Protein AF-A0A7C4EDQ5-F1 (afdb_monomer_lite)

Structure (mmCIF, N/CA/C/O bac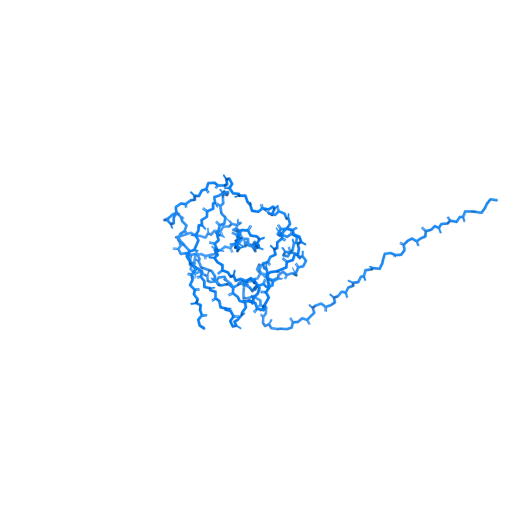kbone):
data_AF-A0A7C4EDQ5-F1
#
_entry.id   AF-A0A7C4EDQ5-F1
#
loop_
_atom_site.group_PDB
_atom_site.id
_atom_site.type_symbol
_atom_site.label_atom_id
_atom_site.label_alt_id
_atom_site.label_comp_id
_atom_site.label_asym_id
_atom_site.label_entity_id
_atom_site.label_seq_id
_atom_site.pdbx_PDB_ins_code
_atom_site.Cartn_x
_atom_site.Cartn_y
_atom_site.Cartn_z
_atom_site.occupancy
_atom_site.B_iso_or_equiv
_atom_site.auth_seq_id
_atom_site.auth_comp_id
_atom_site.auth_asym_id
_atom_site.auth_atom_id
_atom_site.pdbx_PDB_model_num
ATOM 1 N N . MET A 1 1 ? -18.957 -21.043 -56.403 1.00 41.88 1 MET A N 1
ATOM 2 C CA . MET A 1 1 ? -18.730 -20.096 -55.289 1.00 41.88 1 MET A CA 1
ATOM 3 C C . MET A 1 1 ? -18.478 -20.909 -54.030 1.00 41.88 1 MET A C 1
ATOM 5 O O . MET A 1 1 ? -19.395 -21.561 -53.557 1.00 41.88 1 MET A O 1
ATOM 9 N N . ARG A 1 2 ? -17.221 -20.989 -53.580 1.00 41.19 2 ARG A N 1
ATOM 10 C CA . ARG A 1 2 ? -16.815 -21.744 -52.385 1.00 41.19 2 ARG A CA 1
ATOM 11 C C . ARG A 1 2 ? -16.565 -20.753 -51.249 1.00 41.19 2 ARG A C 1
ATOM 13 O O . ARG A 1 2 ? -15.729 -19.868 -51.384 1.00 41.19 2 ARG A O 1
ATOM 20 N N . THR A 1 3 ? -17.320 -20.901 -50.172 1.00 45.12 3 THR A N 1
ATOM 21 C CA . THR A 1 3 ? -17.143 -20.245 -48.874 1.00 45.12 3 THR A CA 1
ATOM 22 C C . THR A 1 3 ? -15.821 -20.683 -48.237 1.00 45.12 3 THR A C 1
ATOM 24 O O . THR A 1 3 ? -15.595 -21.879 -48.070 1.00 45.12 3 THR A O 1
ATOM 27 N N . MET A 1 4 ? -14.956 -19.733 -47.866 1.00 43.44 4 MET A N 1
ATOM 28 C CA . MET A 1 4 ? -13.795 -19.980 -47.001 1.00 43.44 4 MET A CA 1
ATOM 29 C C . MET A 1 4 ? -13.993 -19.258 -45.670 1.00 43.44 4 MET A C 1
ATOM 31 O O . MET A 1 4 ? -13.943 -18.033 -45.597 1.00 43.44 4 MET A O 1
ATOM 35 N N . SER A 1 5 ? -14.227 -20.048 -44.625 1.00 42.19 5 SER A N 1
ATOM 36 C CA . SER A 1 5 ? -14.202 -19.628 -43.227 1.00 42.19 5 SER A CA 1
ATOM 37 C C . SER A 1 5 ? -12.750 -19.471 -42.770 1.00 42.19 5 SER A C 1
ATOM 39 O O . SER A 1 5 ? -11.972 -20.419 -42.865 1.00 42.19 5 SER A O 1
ATOM 41 N N . VAL A 1 6 ? -12.386 -18.299 -42.248 1.00 49.91 6 VAL A N 1
ATOM 42 C CA . VAL A 1 6 ? -11.109 -18.077 -41.554 1.00 49.91 6 VAL A CA 1
ATOM 43 C C . VAL A 1 6 ? -11.364 -18.237 -40.058 1.00 49.91 6 VAL A C 1
ATOM 45 O O . VAL A 1 6 ? -11.941 -17.361 -39.419 1.00 49.91 6 VAL A O 1
ATOM 48 N N . ALA A 1 7 ? -10.972 -19.385 -39.506 1.00 46.25 7 ALA A N 1
ATOM 49 C CA . ALA A 1 7 ? -10.945 -19.620 -38.069 1.00 46.25 7 ALA A CA 1
ATOM 50 C C . ALA A 1 7 ? -9.629 -19.061 -37.504 1.00 46.25 7 ALA A C 1
ATOM 52 O O . ALA A 1 7 ? -8.556 -19.613 -37.749 1.00 46.25 7 ALA A O 1
ATOM 53 N N . LEU A 1 8 ? -9.707 -17.943 -36.779 1.00 47.91 8 LEU A N 1
ATOM 54 C CA . LEU A 1 8 ? -8.567 -17.351 -36.084 1.00 47.91 8 LEU A CA 1
ATOM 55 C C . LEU A 1 8 ? -8.406 -18.046 -34.723 1.00 47.91 8 LEU A C 1
ATOM 57 O O . LEU A 1 8 ? -9.202 -17.851 -33.807 1.00 47.91 8 LEU A O 1
ATOM 61 N N . CYS A 1 9 ? -7.392 -18.904 -34.625 1.00 39.03 9 CYS A N 1
ATOM 62 C CA . CYS A 1 9 ? -7.030 -19.649 -33.423 1.00 39.03 9 CYS A CA 1
ATOM 63 C C . CYS A 1 9 ? -6.378 -18.701 -32.399 1.00 39.03 9 CYS A C 1
ATOM 65 O O . CYS A 1 9 ? -5.233 -18.285 -32.571 1.00 39.03 9 CYS A O 1
ATOM 67 N N . THR A 1 10 ? -7.089 -18.345 -31.330 1.00 45.88 10 THR A N 1
ATOM 68 C CA . THR A 1 10 ? -6.519 -17.639 -30.172 1.00 45.88 10 THR A CA 1
ATOM 69 C C . THR A 1 10 ? -5.666 -18.596 -29.341 1.00 45.88 10 THR A C 1
ATOM 71 O O . THR A 1 10 ? -6.194 -19.462 -28.644 1.00 45.88 10 THR A O 1
ATOM 74 N N . LEU A 1 11 ? -4.341 -18.429 -29.396 1.00 44.16 11 LEU A N 1
ATOM 75 C CA . LEU A 1 11 ? -3.397 -19.083 -28.490 1.00 44.16 11 LEU A CA 1
ATOM 76 C C . LEU A 1 11 ? -3.549 -18.491 -27.079 1.00 44.16 11 LEU A C 1
ATOM 78 O O . LEU A 1 11 ? -3.069 -17.395 -26.794 1.00 44.16 11 LEU A O 1
ATOM 82 N N . ALA A 1 12 ? -4.213 -19.221 -26.186 1.00 42.25 12 ALA A N 1
ATOM 83 C CA . ALA A 1 12 ? -4.166 -18.950 -24.756 1.00 42.25 12 ALA A CA 1
ATOM 84 C C . ALA A 1 12 ? -2.866 -19.538 -24.187 1.00 42.25 12 ALA A C 1
ATOM 86 O O . ALA A 1 12 ? -2.743 -20.747 -23.991 1.00 42.25 12 ALA A O 1
ATOM 87 N N . VAL A 1 13 ? -1.875 -18.680 -23.943 1.00 44.19 13 VAL A N 1
ATOM 88 C CA . VAL A 1 13 ? -0.667 -19.046 -23.196 1.00 44.19 13 VAL A CA 1
ATOM 89 C C . VAL A 1 13 ? -1.032 -19.093 -21.712 1.00 44.19 13 VAL A C 1
ATOM 91 O O . VAL A 1 13 ? -1.022 -18.081 -21.016 1.00 44.19 13 VAL A O 1
ATOM 94 N N . SER A 1 14 ? -1.381 -20.278 -21.220 1.00 42.75 14 SER A N 1
ATOM 95 C CA . SER A 1 14 ? -1.562 -20.529 -19.789 1.00 42.75 14 SER A CA 1
ATOM 96 C C . SER A 1 14 ? -0.193 -20.718 -19.136 1.00 42.75 14 SER A C 1
ATOM 98 O O . SER A 1 14 ? 0.314 -21.836 -19.051 1.00 42.75 14 SER A O 1
ATOM 100 N N . ILE A 1 15 ? 0.427 -19.628 -18.679 1.00 48.28 15 ILE A N 1
ATOM 101 C CA . ILE A 1 15 ? 1.591 -19.719 -17.791 1.00 48.28 15 ILE A CA 1
ATOM 102 C C . ILE A 1 15 ? 1.092 -20.197 -16.423 1.00 48.28 15 ILE A C 1
ATOM 104 O O . ILE A 1 15 ? 0.457 -19.456 -15.673 1.00 48.28 15 ILE A O 1
ATOM 108 N N . LEU A 1 16 ? 1.380 -21.460 -16.106 1.00 44.03 16 LEU A N 1
ATOM 109 C CA . LEU A 1 16 ? 1.332 -21.993 -14.748 1.00 44.03 16 LEU A CA 1
ATOM 110 C C . LEU A 1 16 ? 2.365 -21.256 -13.887 1.00 44.03 16 LEU A C 1
ATOM 112 O O . LEU A 1 16 ? 3.544 -21.597 -13.887 1.00 44.03 16 LEU A O 1
ATOM 116 N N . ALA A 1 17 ? 1.919 -20.273 -13.110 1.00 43.31 17 ALA A N 1
ATOM 117 C CA . ALA A 1 17 ? 2.673 -19.783 -11.964 1.00 43.31 17 ALA A CA 1
ATOM 118 C C . ALA A 1 17 ? 2.242 -20.568 -10.715 1.00 43.31 17 ALA A C 1
ATOM 120 O O . ALA A 1 17 ? 1.465 -20.090 -9.893 1.00 43.31 17 ALA A O 1
ATOM 121 N N . MET A 1 18 ? 2.737 -21.802 -10.578 1.00 49.88 18 MET A N 1
ATOM 122 C CA . MET A 1 18 ? 2.942 -22.381 -9.250 1.00 49.88 18 MET A CA 1
ATOM 123 C C . MET A 1 18 ? 4.356 -22.011 -8.815 1.00 49.88 18 MET A C 1
ATOM 125 O O . MET A 1 18 ? 5.326 -22.633 -9.239 1.00 49.88 18 MET A O 1
ATOM 129 N N . GLN A 1 19 ? 4.479 -20.980 -7.983 1.00 46.66 19 GLN A N 1
ATOM 130 C CA . GLN A 1 19 ? 5.692 -20.745 -7.208 1.00 46.66 19 GLN A CA 1
ATOM 131 C C . GLN A 1 19 ? 5.327 -20.758 -5.729 1.00 46.66 19 GLN A C 1
ATOM 133 O O . GLN A 1 19 ? 4.460 -20.016 -5.274 1.00 46.66 19 GLN A O 1
ATOM 138 N N . GLY A 1 20 ? 5.956 -21.691 -5.019 1.00 43.91 20 GLY A N 1
ATOM 139 C CA . GLY A 1 20 ? 5.785 -21.918 -3.597 1.00 43.91 20 GLY A CA 1
ATOM 140 C C . GLY A 1 20 ? 6.403 -20.831 -2.720 1.00 43.91 20 GLY A C 1
ATOM 141 O O . GLY A 1 20 ? 7.208 -20.007 -3.147 1.00 43.91 20 GLY A O 1
ATOM 142 N N . GLY A 1 21 ? 6.001 -20.899 -1.456 1.00 45.50 21 GLY A N 1
ATOM 143 C CA . GLY A 1 21 ? 6.271 -19.942 -0.391 1.00 45.50 21 GLY A CA 1
ATOM 144 C C . GLY A 1 21 ? 4.938 -19.690 0.300 1.00 45.50 21 GLY A C 1
ATOM 145 O O . GLY A 1 21 ? 3.985 -19.332 -0.379 1.00 45.50 21 GLY A O 1
ATOM 146 N N . CYS A 1 22 ? 4.826 -19.999 1.595 1.00 58.59 22 CYS A N 1
ATOM 147 C CA . CYS A 1 22 ? 3.570 -19.989 2.354 1.00 58.59 22 CYS A CA 1
ATOM 148 C C . CYS A 1 22 ? 2.616 -18.871 1.908 1.00 58.59 22 CYS A C 1
ATOM 150 O O . CYS A 1 22 ? 3.022 -17.709 1.851 1.00 58.59 22 CYS A O 1
ATOM 152 N N . ALA A 1 23 ? 1.366 -19.232 1.593 1.00 81.06 23 ALA A N 1
ATOM 153 C CA . ALA A 1 23 ? 0.352 -18.281 1.147 1.00 81.06 23 ALA A CA 1
ATOM 154 C C . ALA A 1 23 ? 0.309 -17.056 2.073 1.00 81.06 23 ALA A C 1
ATOM 156 O O . ALA A 1 23 ? 0.500 -17.200 3.286 1.00 81.06 23 ALA A O 1
ATOM 157 N N . ASN A 1 24 ? 0.046 -15.868 1.512 1.00 88.12 24 ASN A N 1
ATOM 158 C CA . ASN A 1 24 ? -0.057 -14.641 2.303 1.00 88.12 24 ASN A CA 1
ATOM 159 C C . ASN A 1 24 ? -0.972 -14.896 3.521 1.00 88.12 24 ASN A C 1
ATOM 161 O O . ASN A 1 24 ? -2.056 -15.470 3.345 1.00 88.12 24 ASN A O 1
ATOM 165 N N . PRO A 1 25 ? -0.549 -14.562 4.757 1.00 89.44 25 PRO A N 1
ATOM 166 C CA . PRO A 1 25 ? -1.379 -14.786 5.938 1.00 89.44 25 PRO A CA 1
ATOM 167 C C . PRO A 1 25 ? -2.750 -14.117 5.800 1.00 89.44 25 PRO A C 1
ATOM 169 O O . PRO A 1 25 ? -3.745 -14.693 6.235 1.00 89.44 25 PRO A O 1
ATOM 172 N N . ASP A 1 26 ? -2.816 -12.978 5.110 1.00 91.50 26 ASP A N 1
ATOM 173 C CA . ASP A 1 26 ? -4.068 -12.344 4.728 1.00 91.50 26 ASP A CA 1
ATOM 174 C C . ASP A 1 26 ? -4.709 -13.066 3.533 1.00 91.50 26 ASP A C 1
ATOM 176 O O . ASP A 1 26 ? -4.146 -13.123 2.436 1.00 91.50 26 ASP A O 1
ATOM 180 N N . ARG A 1 27 ? -5.911 -13.613 3.748 1.00 92.12 27 ARG A N 1
ATOM 181 C CA . ARG A 1 27 ? -6.677 -14.329 2.722 1.00 92.12 27 ARG A CA 1
ATOM 182 C C . ARG A 1 27 ? -7.057 -13.425 1.548 1.00 92.12 27 ARG A C 1
ATOM 184 O O . ARG A 1 27 ? -7.027 -13.901 0.416 1.00 92.12 27 ARG A O 1
ATOM 191 N N . GLU A 1 28 ? -7.338 -12.150 1.797 1.00 92.06 28 GLU A N 1
ATOM 192 C CA . GLU A 1 28 ? -7.727 -11.175 0.767 1.00 92.06 28 GLU A CA 1
ATOM 193 C C . GLU A 1 28 ? -6.555 -10.799 -0.156 1.00 92.06 28 GLU A C 1
ATOM 195 O O . GLU A 1 28 ? -6.741 -10.232 -1.234 1.00 92.06 28 GLU A O 1
ATOM 200 N N . LEU A 1 29 ? -5.329 -11.151 0.244 1.00 93.31 29 LEU A N 1
ATOM 201 C CA . LEU A 1 29 ? -4.106 -10.967 -0.536 1.00 93.31 29 LEU A CA 1
ATOM 202 C C . LEU A 1 29 ?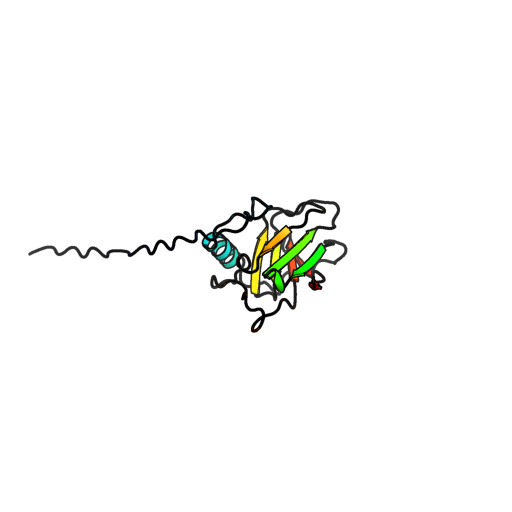 -3.607 -12.251 -1.203 1.00 93.31 29 LEU A C 1
ATOM 204 O O . LEU A 1 29 ? -2.543 -12.249 -1.819 1.00 93.31 29 LEU A O 1
ATOM 208 N N . ARG A 1 30 ? -4.372 -13.346 -1.151 1.00 93.88 30 ARG A N 1
ATOM 209 C CA . ARG A 1 30 ? -4.082 -14.587 -1.895 1.00 93.88 30 ARG A CA 1
ATOM 210 C C . ARG A 1 30 ? -4.641 -14.530 -3.320 1.00 93.88 30 ARG A C 1
ATOM 212 O O . ARG A 1 30 ? -5.268 -15.479 -3.784 1.00 93.88 30 ARG A O 1
ATOM 219 N N . LYS A 1 31 ? -4.439 -13.394 -3.984 1.00 92.19 31 LYS A N 1
ATOM 220 C CA . LYS A 1 31 ? -4.884 -13.133 -5.356 1.00 92.19 31 LYS A CA 1
ATOM 221 C C . LYS A 1 31 ? -3.807 -13.555 -6.352 1.00 92.19 31 LYS A C 1
ATOM 223 O O . LYS A 1 31 ? -2.625 -13.624 -6.013 1.00 92.19 31 LYS A O 1
ATOM 228 N N . LYS A 1 32 ? -4.211 -13.819 -7.588 1.00 94.12 32 LYS A N 1
ATOM 229 C CA . LYS A 1 32 ? -3.296 -14.008 -8.716 1.00 94.12 32 LYS A CA 1
ATOM 230 C C . LYS A 1 32 ? -2.708 -12.665 -9.142 1.00 94.12 32 LYS A C 1
ATOM 232 O O . LYS A 1 32 ? -3.351 -11.624 -9.028 1.00 94.12 32 LYS A O 1
ATOM 237 N N . ASP A 1 33 ? -1.529 -12.709 -9.747 1.00 94.56 33 ASP A N 1
ATOM 238 C CA . ASP A 1 33 ? -0.855 -11.538 -10.322 1.00 94.56 33 ASP A CA 1
ATOM 239 C C . ASP A 1 33 ? -1.758 -10.743 -11.281 1.00 94.56 33 ASP A C 1
ATOM 241 O O . ASP A 1 33 ? -1.828 -9.518 -11.212 1.00 94.56 33 ASP A O 1
ATOM 245 N N . THR A 1 34 ? -2.542 -11.439 -12.110 1.00 95.50 34 THR A N 1
ATOM 246 C CA . THR A 1 34 ? -3.504 -10.817 -13.032 1.00 95.50 34 THR A CA 1
ATOM 247 C C . THR A 1 34 ? -4.610 -10.040 -12.318 1.00 95.50 34 THR A C 1
ATOM 249 O O . THR A 1 34 ? -5.108 -9.053 -12.851 1.00 95.50 34 THR A O 1
ATOM 252 N N . GLU A 1 35 ? -5.009 -10.470 -11.119 1.00 96.62 35 GLU A N 1
ATOM 253 C CA . GLU A 1 35 ? -6.029 -9.786 -10.319 1.00 96.62 35 GLU A CA 1
ATOM 254 C C . GLU A 1 35 ? -5.451 -8.528 -9.667 1.00 96.62 35 GLU A C 1
ATOM 256 O O . GLU A 1 35 ? -6.100 -7.484 -9.683 1.00 96.62 35 GLU A O 1
ATOM 261 N N . PHE A 1 36 ? -4.208 -8.585 -9.173 1.00 97.31 36 PHE A N 1
ATOM 262 C CA . PHE A 1 36 ? -3.504 -7.397 -8.682 1.00 97.31 36 PHE A CA 1
ATOM 263 C C . PHE A 1 36 ? -3.276 -6.361 -9.791 1.00 97.31 36 PHE A C 1
ATOM 265 O O . PHE A 1 36 ? -3.544 -5.177 -9.587 1.00 97.31 36 PHE A O 1
ATOM 272 N N . ALA A 1 37 ? -2.849 -6.797 -10.978 1.00 97.12 37 ALA A N 1
ATOM 273 C CA . ALA A 1 37 ? -2.686 -5.921 -12.136 1.00 97.12 37 ALA A CA 1
ATOM 274 C C . ALA A 1 37 ? -4.019 -5.277 -12.560 1.00 97.12 37 ALA A C 1
ATOM 276 O O . ALA A 1 37 ? -4.075 -4.073 -12.809 1.00 97.12 37 ALA A O 1
ATOM 277 N N . ALA A 1 38 ? -5.110 -6.053 -12.587 1.00 97.44 38 ALA A N 1
ATOM 278 C CA . ALA A 1 38 ? -6.443 -5.533 -12.888 1.00 97.44 38 ALA A CA 1
ATOM 279 C C . ALA A 1 38 ? -6.932 -4.534 -11.826 1.00 97.44 38 ALA A C 1
ATOM 281 O O . ALA A 1 38 ? -7.558 -3.528 -12.163 1.00 97.44 38 ALA A O 1
ATOM 282 N N . ASP A 1 39 ? -6.637 -4.779 -10.547 1.00 97.00 39 ASP A N 1
ATOM 283 C CA . ASP A 1 39 ? -6.928 -3.842 -9.462 1.00 97.00 39 ASP A CA 1
ATOM 284 C C . ASP A 1 39 ? -6.165 -2.523 -9.616 1.00 97.00 39 ASP A C 1
ATOM 286 O O . ASP A 1 39 ? -6.743 -1.459 -9.375 1.00 97.00 39 ASP A O 1
ATOM 290 N N . ALA A 1 40 ? -4.896 -2.582 -10.018 1.00 97.75 40 ALA A N 1
ATOM 291 C CA . ALA A 1 40 ? -4.077 -1.400 -10.243 1.00 97.75 40 ALA A CA 1
ATOM 292 C C . ALA A 1 40 ? -4.558 -0.580 -11.444 1.00 97.75 40 ALA A C 1
ATOM 294 O O . ALA A 1 40 ? -4.728 0.632 -11.320 1.00 97.75 40 ALA A O 1
ATOM 295 N N . ALA A 1 41 ? -4.878 -1.231 -12.565 1.00 97.38 41 ALA A N 1
ATOM 296 C CA . ALA A 1 41 ? -5.413 -0.568 -13.756 1.00 97.38 41 ALA A CA 1
ATOM 297 C C . ALA A 1 41 ? -6.732 0.182 -13.483 1.00 97.38 41 ALA A C 1
ATOM 299 O O . ALA A 1 41 ? -6.960 1.246 -14.047 1.00 97.38 41 ALA A O 1
ATOM 300 N N . LYS A 1 42 ? -7.586 -0.327 -12.582 1.00 97.00 42 LYS A N 1
ATOM 301 C CA . LYS A 1 42 ? -8.836 0.349 -12.176 1.00 97.00 42 LYS A CA 1
ATOM 302 C C . LYS A 1 42 ? -8.619 1.601 -11.320 1.00 97.00 42 LYS A C 1
ATOM 304 O O . LYS A 1 42 ? -9.524 2.424 -11.226 1.00 97.00 42 LYS A O 1
ATOM 309 N N . ARG A 1 43 ? -7.478 1.703 -10.633 1.00 95.88 43 ARG A N 1
ATOM 310 C CA . ARG A 1 43 ? -7.194 2.749 -9.630 1.00 95.88 43 ARG A CA 1
ATOM 311 C C . ARG A 1 43 ? -6.205 3.793 -10.123 1.00 95.88 43 ARG A C 1
ATOM 313 O O . ARG A 1 43 ? -6.183 4.901 -9.595 1.00 95.88 43 ARG A O 1
ATOM 320 N N . GLY A 1 44 ? -5.371 3.418 -11.087 1.00 91.94 44 GLY A N 1
ATOM 321 C CA . GLY A 1 44 ? -4.399 4.297 -11.707 1.00 91.94 44 GLY A CA 1
ATOM 322 C C . GLY A 1 44 ? -4.990 5.228 -12.766 1.00 91.94 44 GLY A C 1
ATOM 323 O O . GLY A 1 44 ? -6.048 4.940 -13.325 1.00 91.94 44 GLY A O 1
ATOM 324 N N . PRO A 1 45 ? -4.291 6.338 -13.061 1.00 94.88 45 PRO A N 1
ATOM 325 C CA . PRO A 1 45 ? -3.074 6.805 -12.386 1.00 94.88 45 PRO A CA 1
ATOM 326 C C . PRO A 1 45 ? -3.363 7.416 -10.999 1.00 94.88 45 PRO A C 1
ATOM 328 O O . PRO A 1 45 ? -4.498 7.769 -10.680 1.00 94.88 45 PRO A O 1
ATOM 331 N N . PHE A 1 46 ? -2.329 7.561 -10.161 1.00 94.56 46 PHE A N 1
ATOM 332 C CA . PHE A 1 46 ? -2.466 8.224 -8.860 1.00 94.56 46 PHE A CA 1
ATOM 333 C C . PHE A 1 46 ? -2.977 9.661 -9.026 1.00 94.56 46 PHE A C 1
ATOM 335 O O . PHE A 1 46 ? -2.403 10.462 -9.764 1.00 94.56 46 PHE A O 1
ATOM 342 N N . SER A 1 47 ? -4.025 10.014 -8.284 1.00 94.56 47 SER A N 1
ATOM 343 C CA . SER A 1 47 ? -4.628 11.345 -8.356 1.00 94.56 47 SER A CA 1
ATOM 344 C C . SER A 1 47 ? -3.949 12.320 -7.395 1.00 94.56 47 SER A C 1
ATOM 346 O O . SER A 1 47 ? -4.111 12.221 -6.178 1.00 94.56 47 SER A O 1
ATOM 348 N N . THR A 1 48 ? -3.243 13.314 -7.932 1.00 91.75 48 THR A N 1
ATOM 349 C CA . THR A 1 48 ? -2.566 14.370 -7.153 1.00 91.75 48 THR A CA 1
ATOM 350 C C . THR A 1 48 ? -3.509 15.444 -6.608 1.00 91.75 48 THR A C 1
ATOM 352 O O . THR A 1 48 ? -3.106 16.234 -5.761 1.00 91.75 48 THR A O 1
ATOM 355 N N . THR A 1 49 ? -4.760 15.469 -7.068 1.00 93.94 49 THR A N 1
ATOM 356 C CA . THR A 1 49 ? -5.798 16.427 -6.648 1.00 93.94 49 THR A CA 1
ATOM 357 C C . THR A 1 49 ? -6.615 15.958 -5.446 1.00 93.94 49 THR A C 1
ATOM 359 O O . THR A 1 49 ? -7.447 16.711 -4.942 1.00 93.94 49 THR A O 1
ATOM 362 N N . ARG A 1 50 ? -6.415 14.714 -4.986 1.00 94.19 50 ARG A N 1
ATOM 363 C CA . ARG A 1 50 ? -7.125 14.190 -3.814 1.00 94.19 50 ARG A CA 1
ATOM 364 C C . ARG A 1 50 ? -6.725 14.998 -2.572 1.00 94.19 50 ARG A C 1
ATOM 366 O O . ARG A 1 50 ? -5.537 15.279 -2.397 1.00 94.19 50 ARG A O 1
ATOM 373 N N . PRO A 1 51 ? -7.678 15.349 -1.694 1.00 95.56 51 PRO A N 1
ATOM 374 C CA . PRO A 1 51 ? -7.365 16.053 -0.459 1.00 95.56 51 PRO A CA 1
ATOM 375 C C . PRO A 1 51 ? -6.412 15.225 0.407 1.00 95.56 51 PRO A C 1
ATOM 377 O O . PRO A 1 51 ? -6.560 14.007 0.539 1.00 95.56 51 PRO A O 1
ATOM 380 N N . VAL A 1 52 ? -5.436 15.899 1.010 1.00 94.06 52 VAL A N 1
ATOM 381 C CA . VAL A 1 52 ? -4.516 15.278 1.964 1.00 94.06 52 VAL A CA 1
ATOM 382 C C . VAL A 1 52 ? -5.180 15.280 3.336 1.00 94.06 52 VAL A C 1
ATOM 384 O O . VAL A 1 52 ? -5.566 16.335 3.836 1.00 94.06 52 VAL A O 1
ATOM 387 N N . GLY A 1 53 ? -5.347 14.100 3.926 1.00 89.62 53 GLY A N 1
ATOM 388 C CA . GLY A 1 53 ? -5.827 13.968 5.297 1.00 89.62 53 GLY A CA 1
ATOM 389 C C . GLY A 1 53 ? -4.698 14.149 6.310 1.00 89.62 53 GLY A C 1
ATOM 390 O O . GLY A 1 53 ? -3.517 14.007 5.982 1.00 89.62 53 GLY A O 1
ATOM 391 N N . SER A 1 54 ? -5.046 14.472 7.555 1.00 82.25 54 SER A N 1
ATOM 392 C CA . SER A 1 54 ? -4.040 14.628 8.607 1.00 82.25 54 SER A CA 1
ATOM 393 C C . SER A 1 54 ? -3.497 13.275 9.087 1.00 82.25 54 SER A C 1
ATOM 395 O O . SER A 1 54 ? -4.191 12.259 9.073 1.00 82.25 54 SER A O 1
ATOM 397 N N . ALA A 1 55 ? -2.252 13.252 9.573 1.00 73.50 55 ALA A N 1
ATOM 398 C CA . ALA A 1 55 ? -1.665 12.044 10.164 1.00 73.50 55 ALA A CA 1
ATOM 399 C C . ALA A 1 55 ? -2.419 11.568 11.426 1.00 73.50 55 ALA A C 1
ATOM 401 O O . ALA A 1 55 ? -2.371 10.388 11.762 1.00 73.50 55 ALA A O 1
ATOM 402 N N . HIS A 1 56 ? -3.131 12.473 12.107 1.00 74.12 56 HIS A N 1
ATOM 403 C CA . HIS A 1 56 ? -3.982 12.150 13.255 1.00 74.12 56 HIS A CA 1
ATOM 404 C C . HIS A 1 56 ? -5.281 11.441 12.852 1.00 74.12 56 HIS A C 1
ATOM 406 O O . HIS A 1 56 ? -5.770 10.610 13.612 1.00 74.12 56 HIS A O 1
ATOM 412 N N . GLU A 1 57 ? -5.824 11.736 11.666 1.00 78.75 57 GLU A N 1
ATOM 413 C CA . GLU A 1 57 ? -7.011 11.055 11.126 1.00 78.75 57 GLU A CA 1
ATOM 414 C C . GLU A 1 57 ? -6.714 9.607 10.728 1.00 78.75 57 GLU A C 1
ATOM 416 O O . GLU A 1 57 ? -7.597 8.757 10.792 1.00 78.75 57 GLU A O 1
ATOM 421 N N . ALA A 1 58 ? -5.478 9.329 10.307 1.00 82.06 58 ALA A N 1
ATOM 422 C CA . ALA A 1 58 ? -5.097 8.032 9.771 1.00 82.06 58 ALA A CA 1
ATOM 423 C C . ALA A 1 58 ? -3.718 7.573 10.271 1.00 82.06 58 ALA A C 1
ATOM 425 O O . ALA A 1 58 ? -2.781 7.450 9.473 1.00 82.06 58 ALA A O 1
ATOM 426 N N . PRO A 1 59 ? -3.560 7.302 11.580 1.00 89.94 59 PRO A N 1
ATOM 427 C CA . PRO A 1 59 ? -2.291 6.829 12.103 1.00 89.94 59 PRO A CA 1
ATOM 428 C C . PRO A 1 59 ? -1.989 5.441 11.525 1.00 89.94 59 PRO A C 1
ATOM 430 O O . PRO A 1 59 ? -2.718 4.473 11.738 1.00 89.94 59 PRO A O 1
ATOM 433 N N . ALA A 1 60 ? -0.893 5.347 10.780 1.00 93.94 60 ALA A N 1
ATOM 434 C CA . ALA A 1 60 ? -0.392 4.116 10.191 1.00 93.94 60 ALA A CA 1
ATOM 435 C C . ALA A 1 60 ? 1.140 4.130 10.175 1.00 93.94 60 ALA A C 1
ATOM 437 O O . ALA A 1 60 ? 1.773 5.188 10.228 1.00 93.94 60 ALA A O 1
ATOM 438 N N . ARG A 1 61 ? 1.744 2.946 10.089 1.00 94.81 61 ARG A N 1
ATOM 439 C CA . ARG A 1 61 ? 3.203 2.769 10.011 1.00 94.81 61 ARG A CA 1
ATOM 440 C C . ARG A 1 61 ? 3.534 1.802 8.890 1.00 94.81 61 ARG A C 1
ATOM 442 O O . ARG A 1 61 ? 2.847 0.792 8.736 1.00 94.81 61 ARG A O 1
ATOM 449 N N . ALA A 1 62 ? 4.587 2.111 8.138 1.00 97.00 62 ALA A N 1
ATOM 450 C CA . ALA A 1 62 ? 5.086 1.280 7.054 1.00 97.00 62 ALA A CA 1
ATOM 451 C C . ALA A 1 62 ? 6.548 0.868 7.293 1.00 97.00 62 ALA A C 1
ATOM 453 O O . ALA A 1 62 ? 7.390 1.681 7.681 1.00 97.00 62 ALA A O 1
ATOM 454 N N . GLU A 1 63 ? 6.850 -0.399 7.031 1.00 96.94 63 GLU A N 1
ATOM 455 C CA . GLU A 1 63 ? 8.180 -1.006 7.097 1.00 96.94 63 GLU A CA 1
ATOM 456 C C . GLU A 1 63 ? 8.555 -1.573 5.740 1.00 96.94 63 GLU A C 1
ATOM 458 O O . GLU A 1 63 ? 7.795 -2.338 5.148 1.00 96.94 63 GLU A O 1
ATOM 463 N N . VAL A 1 64 ? 9.736 -1.212 5.252 1.00 96.50 64 VAL A N 1
ATOM 464 C CA . VAL A 1 64 ? 10.256 -1.703 3.979 1.00 96.50 64 VAL A CA 1
ATOM 465 C C . VAL A 1 64 ? 11.396 -2.667 4.264 1.00 96.50 64 VAL A C 1
ATOM 467 O O . VAL A 1 64 ? 12.465 -2.254 4.708 1.00 96.50 64 VAL A O 1
ATOM 470 N N . GLY A 1 65 ? 11.164 -3.951 4.005 1.00 94.44 65 GLY A N 1
ATOM 471 C CA . GLY A 1 65 ? 12.170 -5.002 4.112 1.00 94.44 65 GLY A CA 1
ATOM 472 C C . GLY A 1 65 ? 12.680 -5.377 2.729 1.00 94.44 65 GLY A C 1
ATOM 473 O O . GLY A 1 65 ? 12.073 -6.205 2.049 1.00 94.44 65 GLY A O 1
ATOM 474 N N . TYR A 1 66 ? 13.797 -4.787 2.300 1.00 92.75 66 TYR A N 1
ATOM 475 C CA . TYR A 1 66 ? 14.366 -5.048 0.972 1.00 92.75 66 TYR A CA 1
ATOM 476 C C . TYR A 1 66 ? 14.930 -6.467 0.835 1.00 92.75 66 TYR A C 1
ATOM 478 O O . TYR A 1 66 ? 14.737 -7.090 -0.209 1.00 92.75 66 TYR A O 1
ATOM 486 N N . GLY A 1 67 ? 15.532 -7.016 1.899 1.00 90.12 67 GLY A N 1
ATOM 487 C CA . GLY A 1 67 ? 15.976 -8.415 1.929 1.00 90.12 67 GLY A CA 1
ATOM 488 C C . GLY A 1 67 ? 14.817 -9.405 1.764 1.00 90.12 67 GLY A C 1
ATOM 489 O O . GLY A 1 67 ? 14.955 -10.430 1.100 1.00 90.12 67 GLY A O 1
ATOM 490 N N . LEU A 1 68 ? 13.637 -9.047 2.284 1.00 90.81 68 LEU A N 1
ATOM 491 C CA . LEU A 1 68 ? 12.404 -9.834 2.180 1.00 90.81 68 LEU A CA 1
ATOM 492 C C . LEU A 1 68 ? 11.519 -9.449 0.982 1.00 90.81 68 LEU A C 1
ATOM 494 O O . LEU A 1 68 ? 10.490 -10.091 0.775 1.00 90.81 68 LEU A O 1
ATOM 498 N N . LYS A 1 69 ? 11.900 -8.422 0.208 1.00 93.88 69 LYS A N 1
ATOM 499 C CA . LYS A 1 69 ? 11.162 -7.884 -0.953 1.00 93.88 69 LYS A CA 1
ATOM 500 C C . LYS A 1 69 ? 9.704 -7.549 -0.625 1.00 93.88 69 LYS A C 1
ATOM 502 O O . LYS A 1 69 ? 8.778 -7.967 -1.326 1.00 93.88 69 LYS A O 1
ATOM 507 N N . ARG A 1 70 ? 9.506 -6.829 0.480 1.00 94.44 70 ARG A N 1
ATOM 508 C CA . ARG A 1 70 ? 8.190 -6.628 1.088 1.00 94.44 70 ARG A CA 1
ATOM 509 C C . ARG A 1 70 ? 8.018 -5.253 1.713 1.00 94.44 70 ARG A C 1
ATOM 511 O O . ARG A 1 70 ? 8.919 -4.736 2.370 1.00 94.44 70 ARG A O 1
ATOM 518 N N . LEU A 1 71 ? 6.801 -4.741 1.585 1.00 96.75 71 LEU A N 1
ATOM 519 C CA . LEU A 1 71 ? 6.236 -3.666 2.383 1.00 96.75 71 LEU A CA 1
ATOM 520 C C . LEU A 1 71 ? 5.312 -4.272 3.451 1.00 96.75 71 LEU A C 1
ATOM 522 O O . LEU A 1 71 ? 4.382 -5.011 3.132 1.00 96.75 71 LEU A O 1
ATOM 526 N N . SER A 1 72 ? 5.552 -3.960 4.717 1.00 96.94 72 SER A N 1
ATOM 527 C CA . SER A 1 72 ? 4.636 -4.281 5.811 1.00 96.94 72 SER A CA 1
ATOM 528 C C . SER A 1 72 ? 3.956 -3.001 6.276 1.00 96.94 72 SER A C 1
ATOM 530 O O . SER A 1 72 ? 4.614 -1.972 6.417 1.00 96.94 72 SER A O 1
ATOM 532 N N . ILE A 1 73 ? 2.649 -3.039 6.510 1.00 96.88 73 ILE A N 1
ATOM 533 C CA . ILE A 1 73 ? 1.888 -1.852 6.900 1.00 96.88 73 ILE A CA 1
ATOM 534 C C . ILE A 1 73 ? 0.866 -2.189 7.979 1.00 96.88 73 ILE A C 1
ATOM 536 O O . ILE A 1 73 ? 0.232 -3.238 7.932 1.00 96.88 73 ILE A O 1
ATOM 540 N N . VAL A 1 74 ? 0.716 -1.316 8.970 1.00 96.69 74 VAL A N 1
ATOM 541 C CA . VAL A 1 74 ? -0.225 -1.506 10.082 1.00 96.69 74 VAL A CA 1
ATOM 542 C C . VAL A 1 74 ? -1.089 -0.266 10.265 1.00 96.69 74 VAL A C 1
ATOM 544 O O . VAL A 1 74 ? -0.593 0.862 10.212 1.00 96.69 74 VAL A O 1
ATOM 547 N N . ASN A 1 75 ? -2.387 -0.492 10.464 1.00 96.19 75 ASN A N 1
ATOM 548 C CA . ASN A 1 75 ? -3.355 0.531 10.838 1.00 96.19 75 ASN A CA 1
ATOM 549 C C . ASN A 1 75 ? -3.295 0.692 12.361 1.00 96.19 75 ASN A C 1
ATOM 551 O O . ASN A 1 75 ? -3.569 -0.253 13.100 1.00 96.19 75 ASN A O 1
ATOM 555 N N . LEU A 1 76 ? -2.900 1.875 12.824 1.00 95.69 76 LEU A N 1
ATOM 556 C CA . LEU A 1 76 ? -2.759 2.210 14.244 1.00 95.69 76 LEU A CA 1
ATOM 557 C C . LEU A 1 76 ? -3.950 3.024 14.766 1.00 95.69 76 LEU A C 1
ATOM 559 O O . LEU A 1 76 ? -3.907 3.521 15.891 1.00 95.69 76 LEU A O 1
ATOM 563 N N . SER A 1 77 ? -4.995 3.198 13.957 1.00 93.50 77 SER A N 1
ATOM 564 C CA . SER A 1 77 ? -6.204 3.900 14.375 1.00 93.50 77 SER A CA 1
ATOM 565 C C . SER A 1 77 ? -7.039 3.046 15.326 1.00 93.50 77 SER A C 1
ATOM 567 O O . SER A 1 77 ? -6.703 1.905 15.651 1.00 93.50 77 SER A O 1
ATOM 569 N N . ASN A 1 78 ? -8.141 3.611 15.813 1.00 93.06 78 ASN A N 1
ATOM 570 C CA . ASN A 1 78 ? -9.055 2.896 16.697 1.00 93.06 78 ASN A CA 1
ATOM 571 C C . ASN A 1 78 ? -10.133 2.096 15.962 1.00 93.06 78 ASN A C 1
ATOM 573 O O . ASN A 1 78 ? -10.921 1.430 16.630 1.00 93.06 78 ASN A O 1
ATOM 577 N N . GLU A 1 79 ? -10.128 2.110 14.631 1.00 94.56 79 GLU A N 1
ATOM 578 C CA . GLU A 1 79 ? -11.135 1.479 13.783 1.00 94.56 79 GLU A CA 1
ATOM 579 C C . GLU A 1 79 ? -10.495 0.655 12.661 1.00 94.56 79 GLU A C 1
ATOM 581 O O . GLU A 1 79 ? -9.361 0.896 12.245 1.00 94.56 79 GLU A O 1
ATOM 586 N N . ASP A 1 80 ? -11.243 -0.318 12.152 1.00 95.88 80 ASP A N 1
ATOM 587 C CA . ASP A 1 80 ? -10.864 -1.036 10.941 1.00 95.88 80 ASP A CA 1
ATOM 588 C C . ASP A 1 80 ? -11.102 -0.156 9.719 1.00 95.88 80 ASP A C 1
ATOM 590 O O . ASP A 1 80 ? -12.109 0.548 9.623 1.00 95.88 80 ASP A O 1
ATOM 594 N N . TRP A 1 81 ? -10.210 -0.237 8.738 1.00 95.69 81 TRP A N 1
ATOM 595 C CA . TRP A 1 81 ? -10.396 0.454 7.469 1.00 95.69 81 TRP A CA 1
ATOM 596 C C . TRP A 1 81 ? -10.824 -0.513 6.383 1.00 95.69 81 TRP A C 1
ATOM 598 O O . TRP A 1 81 ? -10.401 -1.667 6.352 1.00 95.69 81 TRP A O 1
ATOM 608 N N . SER A 1 82 ? -11.655 -0.023 5.474 1.00 97.06 82 SER A N 1
ATOM 609 C CA . SER A 1 82 ? -12.103 -0.762 4.299 1.00 97.06 82 SER A CA 1
ATOM 610 C C . SER A 1 82 ? -11.704 -0.010 3.039 1.00 97.06 82 SER A C 1
ATOM 612 O O . SER A 1 82 ? -11.557 1.211 3.069 1.00 97.06 82 SER A O 1
ATOM 614 N N . ASN A 1 83 ? -11.558 -0.739 1.935 1.00 97.06 83 ASN A N 1
ATOM 615 C CA . ASN A 1 83 ? -11.263 -0.188 0.612 1.00 97.06 83 ASN A CA 1
ATOM 616 C C . ASN A 1 83 ? -10.018 0.716 0.581 1.00 97.06 83 ASN A C 1
ATOM 618 O O . ASN A 1 83 ? -10.053 1.823 0.044 1.00 97.06 83 ASN A O 1
ATOM 622 N N . VAL A 1 84 ? -8.916 0.243 1.159 1.00 97.69 84 VAL A N 1
ATOM 623 C CA . VAL A 1 84 ? -7.676 1.016 1.260 1.00 97.69 84 VAL A CA 1
ATOM 624 C C . VAL A 1 84 ? -6.794 0.759 0.044 1.00 97.69 84 VAL A C 1
ATOM 626 O O . VAL A 1 84 ? -6.546 -0.385 -0.338 1.00 97.69 84 VAL A O 1
ATOM 629 N N . GLU A 1 85 ? -6.269 1.822 -0.552 1.00 98.25 85 GLU A N 1
ATOM 630 C CA . GLU A 1 85 ? -5.237 1.728 -1.586 1.00 98.25 85 GLU A CA 1
ATOM 631 C C . GLU A 1 85 ? -3.872 2.027 -0.965 1.00 98.25 85 GLU A C 1
ATOM 633 O O . GLU A 1 85 ? -3.671 3.099 -0.393 1.00 98.25 85 GLU A O 1
ATOM 638 N N . VAL A 1 86 ? -2.922 1.102 -1.090 1.00 98.25 86 VAL A N 1
ATOM 639 C CA . VAL A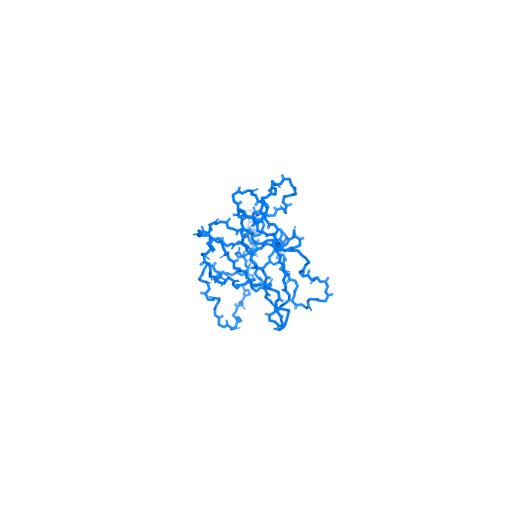 1 86 ? -1.535 1.302 -0.655 1.00 98.25 86 VAL A CA 1
ATOM 640 C C . VAL A 1 86 ? -0.707 1.692 -1.865 1.00 98.25 86 VAL A C 1
ATOM 642 O O . VAL A 1 86 ? -0.412 0.845 -2.706 1.00 98.25 86 VAL A O 1
ATOM 645 N N . TRP A 1 87 ? -0.331 2.962 -1.949 1.00 98.44 87 TRP A N 1
ATOM 646 C CA . TRP A 1 87 ? 0.439 3.517 -3.053 1.00 98.44 87 TRP A CA 1
ATOM 647 C C . TRP A 1 87 ? 1.912 3.668 -2.695 1.00 98.44 87 TRP A C 1
ATOM 649 O O . TRP A 1 87 ? 2.258 4.327 -1.716 1.00 98.44 87 TRP A O 1
ATOM 659 N N . VAL A 1 88 ? 2.783 3.136 -3.545 1.00 98.06 88 VAL A N 1
ATOM 660 C CA . VAL A 1 88 ? 4.235 3.305 -3.485 1.00 98.06 88 VAL A CA 1
ATOM 661 C C . VAL A 1 88 ? 4.679 4.226 -4.611 1.00 98.06 88 VAL A C 1
ATOM 663 O O . VAL A 1 88 ? 4.333 4.016 -5.778 1.00 98.06 88 VAL A O 1
ATOM 666 N N . ASN A 1 89 ? 5.426 5.271 -4.249 1.00 96.94 89 ASN A N 1
ATOM 667 C CA . ASN A 1 89 ? 5.965 6.291 -5.156 1.00 96.94 89 ASN A CA 1
ATOM 668 C C . ASN A 1 89 ? 4.908 6.902 -6.094 1.00 96.94 89 ASN A C 1
ATOM 670 O O . ASN A 1 89 ? 5.224 7.309 -7.207 1.00 96.94 89 ASN A O 1
ATOM 674 N N . ARG A 1 90 ? 3.633 6.919 -5.666 1.00 97.31 90 ARG A N 1
ATOM 675 C CA . ARG A 1 90 ? 2.480 7.381 -6.466 1.00 97.31 90 ARG A CA 1
ATOM 676 C C . ARG A 1 90 ? 2.348 6.688 -7.831 1.00 97.31 90 ARG A C 1
ATOM 678 O O . ARG A 1 90 ? 1.731 7.230 -8.740 1.00 97.31 90 ARG A O 1
ATOM 685 N N . GLN A 1 91 ? 2.920 5.497 -7.975 1.00 97.56 91 GLN A N 1
ATOM 686 C CA . GLN A 1 91 ? 2.968 4.778 -9.246 1.00 97.56 91 GLN A CA 1
ATOM 687 C C . GLN A 1 91 ? 2.441 3.355 -9.113 1.00 97.56 91 GLN A C 1
ATOM 689 O O . GLN A 1 91 ? 1.697 2.902 -9.976 1.00 97.56 91 GLN A O 1
ATOM 694 N N . TYR A 1 92 ? 2.814 2.661 -8.040 1.00 98.25 92 TYR A N 1
ATOM 695 C CA . TYR A 1 92 ? 2.417 1.277 -7.811 1.00 98.25 92 TYR A CA 1
ATOM 696 C C . TYR A 1 92 ? 1.379 1.220 -6.706 1.00 98.25 92 TYR A C 1
ATOM 698 O O . TYR A 1 92 ? 1.521 1.914 -5.702 1.00 98.25 92 TYR A O 1
ATOM 706 N N . VAL A 1 93 ? 0.366 0.380 -6.863 1.00 98.44 93 VAL A N 1
ATOM 707 C CA . VAL A 1 93 ? -0.721 0.237 -5.903 1.00 98.44 93 VAL A CA 1
ATOM 708 C C . VAL A 1 93 ? -0.978 -1.227 -5.577 1.00 98.44 93 VAL A C 1
ATOM 710 O O . VAL A 1 93 ? -0.921 -2.099 -6.443 1.00 98.44 93 VAL A O 1
ATOM 713 N N . CYS A 1 94 ? -1.281 -1.488 -4.309 1.00 98.38 94 CYS A N 1
ATOM 714 C CA . CYS A 1 94 ? -1.928 -2.714 -3.862 1.00 98.38 94 CYS A CA 1
ATOM 715 C C . CYS A 1 94 ? -3.235 -2.333 -3.165 1.00 98.38 94 CYS A C 1
ATOM 717 O O . CYS A 1 94 ? -3.251 -1.496 -2.261 1.00 98.38 94 CYS A O 1
ATOM 719 N N . PHE A 1 95 ? -4.340 -2.928 -3.606 1.00 98.19 95 PHE A N 1
ATOM 720 C CA . PHE A 1 95 ? -5.639 -2.723 -2.983 1.00 98.19 95 PHE A CA 1
ATOM 721 C C . PHE A 1 95 ? -5.868 -3.710 -1.841 1.00 98.19 95 PHE A C 1
ATOM 723 O O . PHE A 1 95 ? -5.774 -4.926 -2.043 1.00 98.19 95 PHE A O 1
ATOM 730 N N . LEU A 1 96 ? -6.235 -3.169 -0.680 1.00 97.44 96 LEU A N 1
ATOM 731 C CA . LEU A 1 96 ? -6.635 -3.902 0.511 1.00 97.44 96 LEU A CA 1
ATOM 732 C C . LEU A 1 96 ? -8.148 -3.732 0.718 1.00 97.44 96 LEU A C 1
ATOM 734 O O . LEU A 1 96 ? -8.591 -2.636 1.078 1.00 97.44 96 LEU A O 1
ATOM 738 N N . PRO A 1 97 ? -8.957 -4.795 0.549 1.00 96.62 97 PRO A N 1
ATOM 739 C CA . PRO A 1 97 ? -10.383 -4.737 0.869 1.00 96.62 97 PRO A CA 1
ATOM 740 C C . PRO A 1 97 ? -10.627 -4.341 2.327 1.00 96.62 97 PRO A C 1
ATOM 742 O O . PRO A 1 97 ? -11.553 -3.584 2.615 1.00 96.62 97 PRO A O 1
ATOM 745 N N . ARG A 1 98 ? -9.756 -4.806 3.233 1.00 95.94 98 ARG A N 1
ATOM 746 C CA . ARG A 1 98 ? -9.816 -4.526 4.665 1.00 95.94 98 ARG A CA 1
ATOM 747 C C . ARG A 1 98 ? -8.426 -4.399 5.281 1.00 95.94 98 ARG A C 1
ATOM 749 O O . ARG A 1 98 ? -7.503 -5.135 4.934 1.00 95.94 98 ARG A O 1
ATOM 756 N N . MET A 1 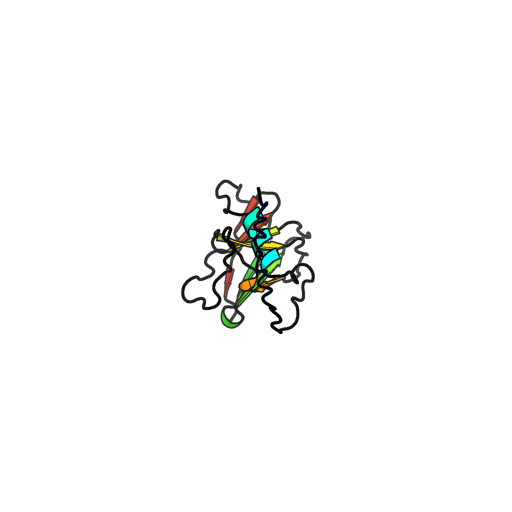99 ? -8.299 -3.473 6.221 1.00 96.69 99 MET A N 1
ATOM 757 C CA . MET A 1 99 ? -7.113 -3.235 7.029 1.00 96.69 99 MET A CA 1
ATOM 758 C C . MET A 1 99 ? -7.521 -3.084 8.498 1.00 96.69 99 MET A C 1
ATOM 760 O O . MET A 1 99 ? -7.846 -1.992 8.971 1.00 96.69 99 MET A O 1
ATOM 764 N N . GLU A 1 100 ? -7.536 -4.211 9.204 1.00 97.12 100 GLU A N 1
ATOM 765 C CA . GLU A 1 100 ? -7.924 -4.307 10.608 1.00 97.12 100 GLU A CA 1
ATOM 766 C C . GLU A 1 100 ? -6.974 -3.529 11.523 1.00 97.12 100 GLU A C 1
ATOM 768 O O . GLU A 1 100 ? -5.759 -3.461 11.292 1.00 97.12 100 GLU A O 1
ATOM 773 N N . LYS A 1 101 ? -7.531 -2.971 12.598 1.00 96.31 101 LYS A N 1
ATOM 774 C CA . LYS A 1 101 ? -6.771 -2.287 13.642 1.00 96.31 101 LYS A CA 1
ATOM 775 C C . LYS A 1 101 ? -5.679 -3.195 14.210 1.00 96.31 101 LYS A C 1
ATOM 777 O O . LYS A 1 101 ? -5.946 -4.302 14.672 1.00 96.31 101 LYS A O 1
ATOM 782 N N . GLY A 1 102 ? -4.448 -2.691 14.241 1.00 95.69 102 GLY A N 1
ATOM 783 C CA . GLY A 1 102 ? -3.299 -3.348 14.867 1.00 95.69 102 GLY A CA 1
ATOM 784 C C . GLY A 1 102 ? -2.791 -4.594 14.139 1.00 95.69 102 GLY A C 1
ATOM 785 O O . GLY A 1 102 ? -1.789 -5.168 14.563 1.00 95.69 102 GLY A O 1
ATOM 786 N N . ILE A 1 103 ? -3.426 -5.007 13.039 1.00 96.62 103 ILE A N 1
ATOM 787 C CA . ILE A 1 103 ? -2.999 -6.169 12.262 1.00 96.62 103 ILE A CA 1
ATOM 788 C C . ILE A 1 103 ? -2.015 -5.728 11.181 1.00 96.62 103 ILE A C 1
ATOM 790 O O . ILE A 1 103 ? -2.298 -4.860 10.355 1.00 96.62 103 ILE A O 1
ATOM 794 N N . LEU A 1 104 ? -0.841 -6.358 11.179 1.00 95.62 104 LEU A N 1
ATOM 795 C CA . LEU A 1 104 ? 0.186 -6.125 10.174 1.00 95.62 104 LEU A CA 1
ATOM 796 C C . LEU A 1 104 ? -0.221 -6.765 8.841 1.00 95.62 104 LEU A C 1
ATOM 798 O O . LEU A 1 104 ? -0.360 -7.985 8.735 1.00 95.62 104 LEU A O 1
ATOM 802 N N . LYS A 1 105 ? -0.352 -5.946 7.801 1.00 97.19 105 LYS A N 1
ATOM 803 C CA . LYS A 1 105 ? -0.559 -6.385 6.422 1.00 97.19 105 LYS A CA 1
ATOM 804 C C . LYS A 1 105 ? 0.781 -6.551 5.727 1.00 97.19 105 LYS A C 1
ATOM 806 O O . LYS A 1 105 ? 1.612 -5.646 5.716 1.00 97.19 105 LYS A O 1
ATOM 811 N N . ARG A 1 106 ? 0.978 -7.729 5.141 1.00 96.25 106 ARG A N 1
ATOM 812 C CA . ARG A 1 106 ? 2.178 -8.121 4.404 1.00 96.25 106 ARG A CA 1
ATOM 813 C C . ARG A 1 106 ? 1.914 -7.960 2.908 1.00 96.25 106 ARG A C 1
ATOM 815 O O . ARG A 1 106 ? 1.089 -8.684 2.361 1.00 96.25 106 ARG A O 1
ATOM 822 N N . ILE A 1 107 ? 2.623 -7.041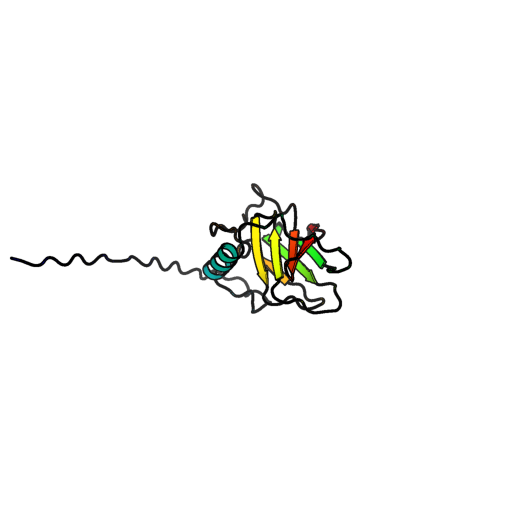 2.261 1.00 97.00 107 ILE A N 1
ATOM 823 C CA . ILE A 1 107 ? 2.503 -6.752 0.829 1.00 97.00 107 ILE A CA 1
ATOM 824 C C . ILE A 1 107 ? 3.854 -7.039 0.183 1.00 97.00 107 ILE A C 1
ATOM 826 O O . ILE A 1 107 ? 4.804 -6.266 0.315 1.00 97.00 107 ILE A O 1
ATOM 830 N N . ASP A 1 108 ? 3.963 -8.173 -0.498 1.00 95.88 108 ASP A N 1
ATOM 831 C CA . ASP A 1 108 ? 5.173 -8.479 -1.256 1.00 95.88 108 ASP A CA 1
ATOM 832 C C . ASP A 1 108 ? 5.264 -7.535 -2.468 1.00 95.88 108 ASP A C 1
ATOM 834 O O . ASP A 1 108 ? 4.244 -7.107 -3.010 1.00 95.88 108 ASP A O 1
ATOM 838 N N . PHE A 1 109 ? 6.472 -7.192 -2.923 1.00 95.56 109 PHE A N 1
ATOM 839 C CA . PHE A 1 109 ? 6.648 -6.242 -4.036 1.00 95.56 109 PHE A CA 1
ATOM 840 C C . PHE A 1 109 ? 5.972 -6.692 -5.336 1.00 95.56 109 PHE A C 1
ATOM 842 O O . PHE A 1 109 ? 5.578 -5.872 -6.158 1.00 95.56 109 PHE A O 1
ATOM 849 N N . THR A 1 110 ? 5.741 -7.992 -5.484 1.00 95.25 110 THR A N 1
ATOM 850 C CA . THR A 1 110 ? 4.992 -8.578 -6.599 1.00 95.25 110 THR A CA 1
ATOM 851 C C . THR A 1 110 ? 3.506 -8.275 -6.577 1.00 95.25 110 THR A C 1
ATOM 853 O O . THR A 1 110 ? 2.858 -8.503 -7.582 1.00 95.25 110 THR A O 1
ATOM 856 N N . MET A 1 111 ? 2.960 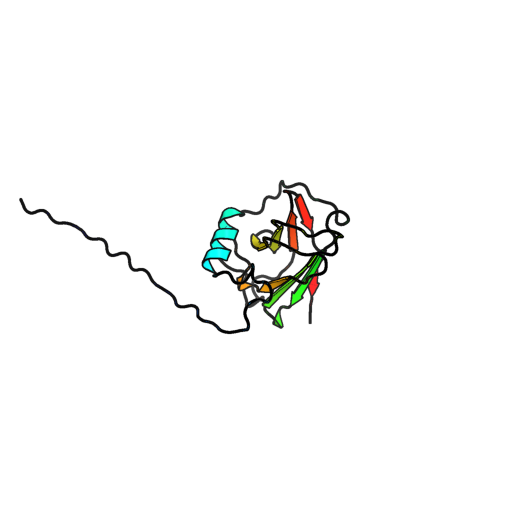-7.800 -5.457 1.00 97.25 111 MET A N 1
ATOM 857 C CA . MET A 1 111 ? 1.546 -7.439 -5.302 1.00 97.25 111 MET A CA 1
ATOM 858 C C . MET A 1 111 ? 1.287 -5.961 -5.627 1.00 97.25 111 MET A C 1
ATOM 860 O O . MET A 1 111 ? 0.137 -5.538 -5.705 1.00 97.25 111 MET A O 1
ATOM 864 N N . LEU A 1 112 ? 2.348 -5.165 -5.787 1.00 97.81 112 LEU A N 1
ATOM 865 C CA . LEU A 1 112 ? 2.288 -3.741 -6.106 1.00 97.81 112 LEU A CA 1
ATOM 866 C C . LEU A 1 112 ? 2.387 -3.568 -7.619 1.00 97.81 112 LEU A C 1
ATOM 868 O O . LEU A 1 112 ? 3.463 -3.774 -8.168 1.00 97.81 112 LEU A O 1
ATOM 872 N N . TYR A 1 113 ? 1.307 -3.159 -8.280 1.00 98.25 113 TYR A N 1
ATOM 873 C CA . TYR A 1 113 ? 1.271 -2.969 -9.735 1.00 98.25 113 TYR A CA 1
ATOM 874 C C . TYR A 1 113 ? 1.019 -1.515 -10.110 1.00 98.25 113 TYR A C 1
ATOM 876 O O . TYR A 1 113 ? 0.323 -0.799 -9.395 1.00 98.25 113 TYR A O 1
ATOM 884 N N . ASN A 1 114 ? 1.571 -1.077 -11.236 1.00 97.44 114 ASN A N 1
ATOM 885 C CA . ASN A 1 114 ? 1.190 0.184 -11.860 1.00 97.44 114 ASN A CA 1
ATOM 886 C C . ASN A 1 114 ? -0.017 0.009 -12.804 1.00 97.44 114 ASN A C 1
ATOM 888 O O . ASN A 1 114 ? -0.498 -1.101 -13.041 1.00 97.44 114 ASN A O 1
ATOM 892 N N . ASP A 1 115 ? -0.493 1.117 -13.364 1.00 95.12 115 ASP A N 1
ATOM 893 C CA . ASP A 1 115 ? -1.610 1.183 -14.319 1.00 95.12 115 ASP A CA 1
ATOM 894 C C . ASP A 1 115 ? -1.356 0.427 -15.635 1.00 95.12 115 ASP A C 1
ATOM 896 O O . ASP A 1 115 ? -2.294 0.089 -16.355 1.00 95.12 115 ASP A O 1
ATOM 900 N N . ARG A 1 116 ? -0.092 0.110 -15.930 1.00 96.06 116 ARG A N 1
ATOM 901 C CA . ARG A 1 116 ? 0.340 -0.671 -17.099 1.00 96.06 116 ARG A CA 1
ATOM 902 C C . ARG A 1 116 ? 0.465 -2.168 -16.812 1.00 96.06 116 ARG A C 1
ATOM 904 O O . ARG A 1 116 ? 0.930 -2.908 -17.675 1.00 96.06 116 ARG A O 1
ATOM 911 N N . GLY A 1 117 ? 0.103 -2.622 -15.611 1.00 94.75 117 GLY A N 1
ATOM 912 C CA . GLY A 1 117 ? 0.215 -4.027 -15.218 1.00 94.75 117 GLY A CA 1
ATOM 913 C C . GLY A 1 117 ? 1.652 -4.487 -14.958 1.00 94.75 117 GLY A C 1
ATOM 914 O O . GLY A 1 117 ? 1.916 -5.687 -14.960 1.00 94.75 117 GLY A O 1
ATOM 915 N N . GLN A 1 118 ? 2.582 -3.565 -14.699 1.00 95.81 118 GLN A N 1
ATOM 916 C CA . GLN A 1 118 ? 3.953 -3.890 -14.294 1.00 95.81 118 GLN A CA 1
ATOM 917 C C . GLN A 1 118 ? 4.065 -3.842 -12.769 1.00 95.81 118 GLN A C 1
ATOM 919 O O . GLN A 1 118 ? 3.641 -2.864 -12.147 1.00 95.81 118 GLN A O 1
ATOM 924 N N . HIS A 1 119 ? 4.644 -4.881 -12.166 1.00 95.19 119 HIS A N 1
ATOM 925 C CA . HIS A 1 119 ? 4.836 -4.924 -10.719 1.00 95.19 119 HIS A CA 1
ATOM 926 C C . HIS A 1 119 ? 6.068 -4.127 -10.267 1.00 95.19 119 HIS A C 1
ATOM 928 O O . HIS A 1 119 ? 6.978 -3.852 -11.054 1.00 95.19 119 HIS A O 1
ATOM 934 N N . PHE A 1 120 ? 6.133 -3.805 -8.976 1.00 95.31 120 PHE A N 1
ATOM 935 C CA . PHE A 1 120 ? 7.285 -3.147 -8.368 1.00 95.31 120 PHE A CA 1
ATOM 936 C C . PHE A 1 120 ? 8.548 -4.028 -8.505 1.00 95.31 120 PHE A C 1
ATOM 938 O O . PHE A 1 120 ? 8.468 -5.242 -8.263 1.00 95.31 120 PHE A O 1
ATOM 945 N N . PRO A 1 121 ? 9.711 -3.476 -8.905 1.00 92.00 121 PRO A N 1
ATOM 946 C CA . PRO A 1 121 ? 10.925 -4.264 -9.121 1.00 92.00 121 PRO A CA 1
ATOM 947 C C . PRO A 1 121 ? 11.375 -5.038 -7.876 1.00 92.00 121 PRO A C 1
ATOM 949 O O . PRO A 1 121 ? 11.237 -4.576 -6.748 1.00 92.00 121 PRO A O 1
ATOM 952 N N . ARG A 1 122 ? 11.940 -6.236 -8.073 1.00 87.31 122 ARG A N 1
ATOM 953 C CA . ARG A 1 122 ? 12.437 -7.089 -6.972 1.00 87.31 122 ARG A CA 1
ATOM 954 C C . ARG A 1 122 ? 13.922 -6.895 -6.669 1.00 87.31 122 ARG A C 1
ATOM 956 O O . ARG A 1 122 ? 14.384 -7.376 -5.634 1.00 87.31 122 ARG A O 1
ATOM 963 N N . ASP A 1 123 ? 14.666 -6.303 -7.600 1.00 84.25 123 ASP A N 1
ATOM 964 C CA . ASP A 1 123 ? 16.109 -6.072 -7.479 1.00 84.25 123 ASP A CA 1
ATOM 965 C C . ASP A 1 123 ? 16.432 -4.872 -6.581 1.00 84.25 123 ASP A C 1
ATOM 967 O O . ASP A 1 123 ? 17.521 -4.813 -6.019 1.00 84.25 123 ASP A O 1
ATOM 971 N N . ASN A 1 124 ? 15.474 -3.955 -6.401 1.00 76.50 124 ASN A N 1
ATOM 972 C CA . ASN A 1 124 ? 15.580 -2.731 -5.601 1.00 76.50 124 ASN A CA 1
ATOM 973 C C . ASN A 1 124 ? 16.771 -1.836 -5.986 1.00 76.50 124 ASN A C 1
ATOM 975 O O . ASN A 1 124 ? 17.126 -0.923 -5.240 1.00 76.50 124 ASN A O 1
ATOM 979 N N . ALA A 1 125 ? 17.385 -2.111 -7.139 1.00 79.94 125 ALA A N 1
ATOM 980 C CA . ALA A 1 125 ? 18.538 -1.399 -7.668 1.00 79.94 125 ALA A CA 1
ATOM 981 C C . ALA A 1 125 ? 18.086 -0.221 -8.533 1.00 79.94 125 ALA A C 1
ATOM 983 O O . ALA A 1 125 ? 18.720 0.830 -8.530 1.00 79.94 125 ALA A O 1
ATOM 984 N N . THR A 1 126 ? 16.968 -0.390 -9.246 1.00 80.81 126 THR A N 1
ATOM 985 C CA . THR A 1 126 ? 16.436 0.620 -10.170 1.00 80.81 126 THR A CA 1
ATOM 986 C C . THR A 1 126 ? 15.367 1.499 -9.529 1.00 80.81 126 THR A C 1
ATOM 988 O O . THR A 1 126 ? 15.293 2.687 -9.823 1.00 80.81 126 THR A O 1
ATOM 991 N N . VAL A 1 127 ? 14.533 0.932 -8.651 1.00 89.25 127 VAL A N 1
ATOM 992 C CA . VAL A 1 127 ? 13.450 1.655 -7.971 1.00 89.25 127 VAL A CA 1
ATOM 993 C C . VAL A 1 127 ? 13.437 1.265 -6.500 1.00 89.25 127 VAL A C 1
ATOM 995 O O . VAL A 1 127 ? 13.413 0.082 -6.161 1.00 89.25 127 VAL A O 1
ATOM 998 N N . ARG A 1 128 ? 13.438 2.268 -5.620 1.00 93.88 128 ARG A N 1
ATOM 999 C CA . ARG A 1 128 ? 13.319 2.105 -4.166 1.00 93.88 128 ARG A CA 1
ATOM 1000 C C . ARG A 1 128 ? 11.989 2.666 -3.687 1.00 93.88 128 ARG A C 1
ATOM 1002 O O . ARG A 1 128 ? 11.409 3.526 -4.336 1.00 93.88 128 ARG A O 1
ATOM 1009 N N . VAL A 1 129 ? 11.494 2.174 -2.558 1.00 95.38 129 VAL A N 1
ATOM 1010 C CA . VAL A 1 129 ? 10.345 2.765 -1.867 1.00 95.38 129 VAL A CA 1
ATOM 1011 C C . VAL A 1 129 ? 10.805 4.082 -1.243 1.00 95.38 129 VAL A C 1
ATOM 1013 O O . VAL A 1 129 ? 11.540 4.073 -0.256 1.00 95.38 129 VAL A O 1
ATOM 1016 N N . GLU A 1 130 ? 10.391 5.197 -1.836 1.00 94.88 130 GLU A N 1
ATOM 1017 C CA . GLU A 1 130 ? 10.684 6.556 -1.363 1.00 94.88 130 GLU A CA 1
ATOM 1018 C C . GLU A 1 130 ? 9.499 7.137 -0.597 1.00 94.88 130 GLU A C 1
ATOM 1020 O O . GLU A 1 130 ? 9.668 7.864 0.380 1.00 94.88 130 GLU A O 1
ATOM 1025 N N . GLN A 1 131 ? 8.284 6.811 -1.041 1.00 95.44 131 GLN A N 1
ATOM 1026 C CA . GLN A 1 131 ? 7.052 7.312 -0.450 1.00 95.44 131 GLN A CA 1
ATOM 1027 C C . GLN A 1 131 ? 5.999 6.214 -0.390 1.00 95.44 131 GLN A C 1
ATOM 1029 O O . GLN A 1 131 ? 5.763 5.515 -1.378 1.00 95.44 131 GLN A O 1
ATOM 1034 N N . VAL A 1 132 ? 5.307 6.126 0.744 1.00 97.44 132 VAL A N 1
ATOM 1035 C CA . VAL A 1 132 ? 4.105 5.307 0.907 1.00 97.44 132 VAL A CA 1
ATOM 1036 C C . VAL A 1 132 ? 2.940 6.230 1.233 1.00 97.44 132 VAL A C 1
ATOM 1038 O O . VAL A 1 132 ? 3.027 7.063 2.135 1.00 97.44 132 VAL A O 1
ATOM 1041 N N . HIS A 1 133 ? 1.848 6.080 0.494 1.00 97.25 133 HIS A N 1
ATOM 1042 C CA . HIS A 1 133 ? 0.595 6.769 0.761 1.00 97.25 133 HIS A CA 1
ATOM 1043 C C . HIS A 1 133 ? -0.515 5.740 0.930 1.00 97.25 133 HIS A C 1
ATOM 1045 O O . HIS A 1 133 ? -0.576 4.761 0.186 1.00 97.25 133 HIS A O 1
ATOM 1051 N N . LEU A 1 134 ? -1.416 5.986 1.871 1.00 97.44 134 LEU A N 1
ATOM 1052 C CA . LEU A 1 134 ? -2.693 5.295 1.940 1.00 97.44 134 LEU A CA 1
ATOM 1053 C C . LEU A 1 134 ? -3.770 6.173 1.334 1.00 97.44 134 LEU A C 1
ATOM 1055 O O . LEU A 1 134 ? -3.789 7.379 1.569 1.00 97.44 134 LEU A O 1
ATOM 1059 N N . VAL A 1 135 ? -4.679 5.575 0.578 1.00 97.31 135 VAL A N 1
ATOM 1060 C CA . VAL A 1 135 ? -5.912 6.242 0.171 1.00 97.31 135 VAL A CA 1
ATOM 1061 C C . VAL A 1 135 ? -7.074 5.534 0.832 1.00 97.31 135 VAL A C 1
ATOM 1063 O O . VAL A 1 135 ? -7.239 4.327 0.667 1.00 97.31 135 VAL A O 1
ATOM 1066 N N . LYS A 1 136 ? -7.874 6.308 1.560 1.00 95.25 136 LYS A N 1
ATOM 1067 C CA . LYS A 1 136 ? -9.125 5.881 2.184 1.00 95.25 136 LYS A CA 1
ATOM 1068 C C . LYS A 1 136 ? -10.140 7.005 2.018 1.00 95.25 136 LYS A C 1
ATOM 1070 O O . LYS A 1 136 ? -9.795 8.171 2.197 1.00 95.25 136 LYS A O 1
ATOM 1075 N N . ASP A 1 137 ? -11.366 6.657 1.634 1.00 93.56 137 ASP A N 1
ATOM 1076 C CA . ASP A 1 137 ? -12.482 7.600 1.458 1.00 93.56 137 ASP A CA 1
ATOM 1077 C C . ASP A 1 137 ? -12.127 8.816 0.580 1.00 93.56 137 ASP A C 1
ATOM 1079 O O . ASP A 1 137 ? -12.477 9.959 0.867 1.00 93.56 137 ASP A O 1
ATOM 1083 N N . GLY A 1 138 ? -11.359 8.573 -0.489 1.00 93.56 138 GLY A N 1
ATOM 1084 C CA . GLY A 1 138 ? -10.925 9.605 -1.436 1.00 93.56 138 GLY A CA 1
ATOM 1085 C C . GLY A 1 138 ? -9.840 10.558 -0.920 1.00 93.56 138 GLY A C 1
ATOM 1086 O O . GLY A 1 138 ? -9.372 11.395 -1.693 1.00 93.56 138 GLY A O 1
ATOM 1087 N N . LYS A 1 139 ? -9.398 10.425 0.335 1.00 96.00 139 LYS A N 1
ATOM 1088 C CA . LYS A 1 139 ? -8.298 11.204 0.918 1.00 96.00 139 LYS A CA 1
ATOM 1089 C C . LYS A 1 139 ? -6.974 10.456 0.827 1.00 96.00 139 LYS A C 1
ATOM 1091 O O . LYS A 1 139 ? -6.942 9.230 0.893 1.00 96.00 139 LYS A O 1
ATOM 1096 N N . VAL A 1 140 ? -5.880 11.203 0.702 1.00 96.75 140 VAL A N 1
ATOM 1097 C CA . VAL A 1 140 ? -4.507 10.679 0.704 1.00 96.75 140 VAL A CA 1
ATOM 1098 C C . VAL A 1 140 ? -3.874 10.917 2.069 1.00 96.75 140 VAL A C 1
ATOM 1100 O O . VAL A 1 140 ? -3.863 12.040 2.564 1.00 96.75 140 VAL A O 1
ATOM 1103 N N . TYR A 1 141 ? -3.277 9.878 2.634 1.00 96.12 141 TYR A N 1
ATOM 1104 C CA . TYR A 1 141 ? -2.583 9.911 3.913 1.00 96.12 141 TYR A CA 1
ATOM 1105 C C . TYR A 1 141 ? -1.122 9.499 3.709 1.00 96.12 141 TYR A C 1
ATOM 1107 O O . TYR A 1 141 ? -0.859 8.342 3.368 1.00 96.12 141 TYR A O 1
ATOM 1115 N N . PRO A 1 142 ? -0.151 10.415 3.865 1.00 95.00 142 PRO A N 1
ATOM 1116 C CA . PRO A 1 142 ? 1.258 10.053 3.802 1.00 95.00 142 PRO A CA 1
ATOM 1117 C C . PRO A 1 142 ? 1.618 9.180 5.008 1.00 95.00 142 PRO A C 1
ATOM 1119 O O . PRO A 1 142 ? 1.311 9.524 6.149 1.00 95.00 142 PRO A O 1
ATOM 1122 N N . VAL A 1 143 ? 2.293 8.058 4.764 1.00 94.69 143 VAL A N 1
ATOM 1123 C CA . VAL A 1 143 ? 2.721 7.135 5.818 1.00 94.69 143 VAL A CA 1
ATOM 1124 C C . VAL A 1 143 ? 4.229 7.198 5.958 1.00 94.69 143 VAL A C 1
ATOM 1126 O O . VAL A 1 143 ? 4.969 7.017 4.990 1.00 94.69 143 VAL A O 1
ATOM 1129 N N . LYS A 1 144 ? 4.697 7.424 7.188 1.00 91.75 144 LYS A N 1
ATOM 1130 C CA . LYS A 1 144 ? 6.127 7.387 7.482 1.00 91.75 144 LYS A CA 1
ATOM 1131 C C . LYS A 1 144 ? 6.650 5.967 7.269 1.00 91.75 144 LYS A C 1
ATOM 1133 O O . LYS A 1 144 ? 6.164 5.013 7.881 1.00 91.75 144 LYS A O 1
ATOM 1138 N N . THR A 1 145 ? 7.657 5.852 6.415 1.00 93.12 145 THR A N 1
ATOM 1139 C CA . THR A 1 145 ? 8.376 4.608 6.162 1.00 93.12 145 THR A CA 1
ATOM 1140 C C . THR A 1 145 ? 9.605 4.508 7.046 1.00 93.12 145 THR A C 1
ATOM 1142 O O . THR A 1 145 ? 10.277 5.505 7.317 1.00 93.12 145 THR A O 1
ATOM 1145 N N . GLN A 1 146 ? 9.951 3.288 7.424 1.00 93.81 146 GLN A N 1
ATOM 1146 C CA . GLN A 1 146 ? 11.259 2.959 7.979 1.00 93.81 146 GLN A CA 1
ATOM 1147 C C . GLN A 1 146 ? 11.795 1.695 7.307 1.00 93.81 146 GLN A C 1
ATOM 1149 O O . GLN A 1 146 ? 11.030 0.891 6.764 1.00 93.81 146 GLN A O 1
ATOM 1154 N N . LEU A 1 147 ? 13.107 1.521 7.357 1.00 90.56 147 LEU A N 1
ATOM 1155 C CA . LEU A 1 147 ? 13.736 0.293 6.900 1.00 90.56 147 LEU A CA 1
ATOM 1156 C C . LEU A 1 147 ? 13.567 -0.780 7.974 1.00 90.56 147 LEU A C 1
ATOM 1158 O O . LEU A 1 147 ? 13.737 -0.499 9.159 1.00 90.56 147 LEU A O 1
ATOM 1162 N N . SER A 1 148 ? 13.215 -1.985 7.544 1.00 85.12 148 SER A N 1
ATOM 1163 C CA . SER A 1 148 ? 13.425 -3.187 8.343 1.00 85.12 148 SER A CA 1
ATOM 1164 C C . SER A 1 148 ? 14.742 -3.792 7.892 1.00 85.12 148 SER A C 1
ATOM 1166 O O . SER A 1 148 ? 14.915 -4.030 6.691 1.00 85.12 148 SER A O 1
ATOM 1168 N N . GLU A 1 149 ? 15.646 -4.008 8.843 1.00 64.62 149 GLU A N 1
ATOM 1169 C CA . GLU A 1 149 ? 16.837 -4.838 8.638 1.00 64.62 149 GLU A CA 1
ATOM 1170 C C . GLU A 1 149 ? 16.450 -6.307 8.415 1.00 64.62 149 GLU A C 1
ATOM 1172 O O . GLU A 1 149 ? 15.393 -6.734 8.946 1.00 64.62 149 GLU A O 1
#

Secondary structure (DSSP, 8-state):
--------------------S---SSGGG---HHHHHHHHHHHPSP-TTSPBPPTTTS-EEEEEETTTTEEEEEE-SSS-EEEEEEEETTTEEEEEEEE-BTPEEEEEGGG-B-TTSPBPPSS-SS-----EEEEETTEEEEE-EEE--

Radius of gyration: 18.53 Å; chains: 1; bounding box: 37×39×72 Å

Foldseek 3Di:
DDDDDDDDDDDDPPPPPPDDDPQFPDPQLNDDLVVLLVVQLVCDQQDPPQAADDCVVWVKAWEDELVQQKIKIATQDPAKAAFKWKDFPSFWTATDRIHGHGDIGIGHQSSTAGSVSDTHDSVCPPPPRPWIWMDGPRHIYTHDYDYDD

Sequence (149 aa):
MRTMSVALCTLAVSILAMQGGCANPDRELRKKDTEFAADAAKRGPFSTTRPVGSAHEAPARAEVGYGLKRLSIVNLSNEDWSNVEVWVNRQYVCFLPRMEKGILKRIDFTMLYNDRGQHFPRDNATVRVEQVHLVKDGKVYPVKTQLSE

pLDDT: mean 86.5, std 17.99, range [39.03, 98.44]